Protein AF-N1UK13-F1 (afdb_monomer_lite)

Organism: NCBI:txid1085541

InterPro domains:
  IPR012312 Hemerythrin-like [PF01814] (12-130)

Secondary structure (DSSP, 8-state):
--HHHHHHHHHHHHHHHHHHHHHTTS-TTTTHHHHHHHHHHHHHHHHHHHHHIIIIIHHHHHHS--TTHHHHHHHHHHHHHHHHHHHHHHHHHTSSHHHHHHTHHHHHHHHHHHHHHHHHHHHHHHHHTGGG-

Foldseek 3Di:
DPVVVLVVLVVVLLVLLVVLVVCLVDDCVVCVVVNLVSLVVNVVSLVVNLVCCQPPQLVVLCPDPDPCSPVLSVVSNVVSVVLVVVSVVLCVQSNDSVSCVVPVVVNSVVSVVNSVVVVVVVVVCVVRRSVVD

Radius of gyration: 16.32 Å; chains: 1; bounding box: 39×20×46 Å

Sequence (133 aa):
MNIEFYKIQYAEIQKLLNDIEKRLLGEISEDMDELLHELASFSARLKLHLNLEENWIYPEIKNLQLENNLSLAESFKSRTVDLKNSFKNYYFNWLLPSSILRNESQFREETEKLIFNLRNRIRKEESEVYVLF

Structure (mmCIF, N/CA/C/O backbone):
data_AF-N1UK13-F1
#
_entry.id   AF-N1UK13-F1
#
loop_
_atom_site.group_PDB
_atom_site.id
_atom_site.type_symbol
_atom_site.label_atom_id
_atom_site.label_alt_id
_atom_site.label_comp_id
_atom_site.label_asym_id
_atom_site.label_entity_id
_atom_site.label_seq_id
_atom_site.pdbx_PDB_ins_code
_atom_site.Cartn_x
_atom_site.Cartn_y
_atom_site.Cartn_z
_atom_site.occupancy
_atom_site.B_iso_or_equiv
_atom_site.auth_seq_id
_atom_site.auth_comp_id
_atom_site.auth_asym_id
_atom_site.auth_atom_id
_atom_site.pdbx_PDB_model_num
ATOM 1 N N . MET A 1 1 ? -17.925 9.692 10.631 1.00 61.38 1 MET A N 1
ATOM 2 C CA . MET A 1 1 ? -16.839 9.540 9.640 1.00 61.38 1 MET A CA 1
ATOM 3 C C . MET A 1 1 ? -17.424 9.470 8.235 1.00 61.38 1 MET A C 1
ATOM 5 O O . MET A 1 1 ? -18.456 8.838 8.078 1.00 61.38 1 MET A O 1
ATOM 9 N N . ASN A 1 2 ? -16.822 10.111 7.226 1.00 72.12 2 ASN A N 1
ATOM 10 C CA . ASN A 1 2 ? -17.300 9.964 5.847 1.00 72.12 2 ASN A CA 1
ATOM 11 C C . ASN A 1 2 ? -16.638 8.736 5.202 1.00 72.12 2 ASN A C 1
ATOM 13 O O . ASN A 1 2 ? -15.576 8.855 4.593 1.00 72.12 2 ASN A O 1
ATOM 17 N N . ILE A 1 3 ? -17.252 7.561 5.371 1.00 78.88 3 ILE A N 1
ATOM 18 C CA . ILE A 1 3 ? -16.773 6.301 4.782 1.00 78.88 3 ILE A CA 1
ATOM 19 C C . ILE A 1 3 ? -16.620 6.399 3.253 1.00 78.88 3 ILE A C 1
ATOM 21 O O . ILE A 1 3 ? -15.737 5.766 2.680 1.00 78.88 3 ILE A O 1
ATOM 25 N N . GLU A 1 4 ? -17.391 7.269 2.591 1.00 83.38 4 GLU A N 1
ATOM 26 C CA . GLU A 1 4 ? -17.270 7.509 1.149 1.00 83.38 4 GLU A CA 1
ATOM 27 C C . GLU A 1 4 ? -15.921 8.130 0.780 1.00 83.38 4 GLU A C 1
ATOM 29 O O . GLU A 1 4 ? -15.317 7.744 -0.216 1.00 83.38 4 GLU A O 1
ATOM 34 N N . PHE A 1 5 ? -15.373 9.023 1.610 1.00 83.44 5 PHE A N 1
ATOM 35 C CA . PHE A 1 5 ? -14.032 9.569 1.377 1.00 83.44 5 PHE A CA 1
ATOM 36 C C . PHE A 1 5 ? -12.943 8.490 1.469 1.00 83.44 5 PHE A C 1
ATOM 38 O O . PHE A 1 5 ? -11.978 8.513 0.702 1.00 83.44 5 PHE A O 1
ATOM 45 N N . TYR A 1 6 ? -13.112 7.525 2.375 1.00 82.88 6 TYR A N 1
ATOM 46 C CA . TYR A 1 6 ? -12.196 6.394 2.507 1.00 82.88 6 TYR A CA 1
ATOM 47 C C . TYR A 1 6 ? -12.270 5.472 1.277 1.00 82.88 6 TYR A C 1
ATOM 49 O O . TYR A 1 6 ? -11.238 5.130 0.697 1.00 82.88 6 TYR A O 1
ATOM 57 N N . LYS A 1 7 ? -13.485 5.161 0.804 1.00 85.69 7 LYS A N 1
ATOM 58 C CA . LYS A 1 7 ? -13.712 4.388 -0.430 1.00 85.69 7 LYS A CA 1
ATOM 59 C C . LYS A 1 7 ? -13.143 5.077 -1.675 1.00 85.69 7 LYS A C 1
ATOM 61 O O . LYS A 1 7 ? -12.563 4.410 -2.527 1.00 85.69 7 LYS A O 1
ATOM 66 N N . ILE A 1 8 ? -13.263 6.405 -1.777 1.00 89.31 8 ILE A N 1
ATOM 67 C CA . ILE A 1 8 ? -12.694 7.180 -2.894 1.00 89.31 8 ILE A CA 1
ATOM 68 C C . ILE A 1 8 ? -11.172 7.019 -2.947 1.00 89.31 8 ILE A C 1
ATOM 70 O O . ILE A 1 8 ? -10.625 6.746 -4.014 1.00 89.31 8 ILE A O 1
ATOM 74 N N . GLN A 1 9 ? -10.482 7.133 -1.810 1.00 88.12 9 GLN A N 1
ATOM 75 C CA . GLN A 1 9 ? -9.030 6.936 -1.779 1.00 88.12 9 GLN A CA 1
ATOM 76 C C . GLN A 1 9 ? -8.622 5.520 -2.147 1.00 88.12 9 GLN A C 1
ATOM 78 O O . GLN A 1 9 ? -7.617 5.336 -2.834 1.00 88.12 9 GLN A O 1
ATOM 83 N N . TYR A 1 10 ? -9.405 4.525 -1.730 1.00 87.69 10 TYR A N 1
ATOM 84 C CA . TYR A 1 10 ? -9.164 3.165 -2.175 1.00 87.69 10 TYR A CA 1
ATOM 85 C C . TYR A 1 10 ? -9.267 3.051 -3.700 1.00 87.69 10 TYR A C 1
ATOM 87 O O . TYR A 1 10 ? -8.358 2.511 -4.327 1.00 87.69 10 TYR A O 1
ATOM 95 N N . ALA A 1 11 ? -10.311 3.607 -4.317 1.00 91.31 11 ALA A N 1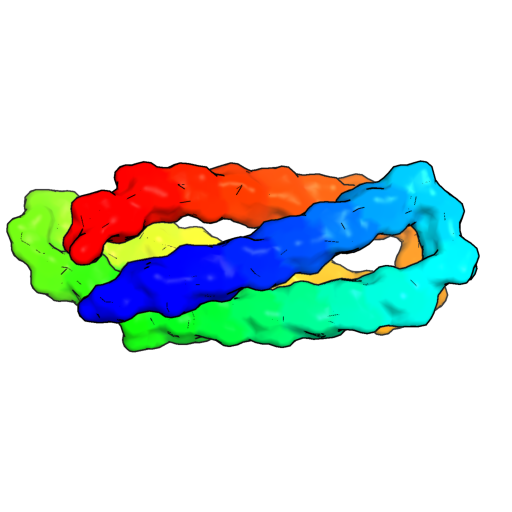
ATOM 96 C CA . ALA A 1 11 ? -10.461 3.574 -5.771 1.00 91.31 11 ALA A CA 1
ATOM 97 C C . ALA A 1 11 ? -9.267 4.228 -6.497 1.00 91.31 11 ALA A C 1
ATOM 99 O O . ALA A 1 11 ? -8.787 3.700 -7.503 1.00 91.31 11 ALA A O 1
ATOM 100 N N . GLU A 1 12 ? -8.740 5.337 -5.968 1.00 93.31 12 GLU A N 1
ATOM 101 C CA . GLU A 1 12 ? -7.529 5.983 -6.492 1.00 93.31 12 GLU A CA 1
ATOM 102 C C . GLU A 1 12 ? -6.282 5.096 -6.351 1.00 93.31 12 GLU A C 1
ATOM 104 O O . GLU A 1 12 ? -5.514 4.957 -7.304 1.00 93.31 12 GLU A O 1
ATOM 109 N N . ILE A 1 13 ? -6.089 4.468 -5.186 1.00 94.25 13 ILE A N 1
ATOM 110 C CA . ILE A 1 13 ? -4.990 3.525 -4.944 1.00 94.25 13 ILE A CA 1
ATOM 111 C C . ILE A 1 13 ? -5.099 2.326 -5.889 1.00 94.25 13 ILE A C 1
ATOM 113 O O . ILE A 1 13 ? -4.119 1.960 -6.529 1.00 94.25 13 ILE A O 1
ATOM 117 N N . GLN A 1 14 ? -6.287 1.739 -6.024 1.00 94.06 14 GLN A N 1
ATOM 118 C CA . GLN A 1 14 ? -6.527 0.588 -6.887 1.00 94.06 14 GLN A CA 1
ATOM 119 C C . GLN A 1 14 ? -6.235 0.912 -8.353 1.00 94.06 14 GLN A C 1
ATOM 121 O O . GLN A 1 14 ? -5.664 0.077 -9.052 1.00 94.06 14 GLN A O 1
ATOM 126 N N . LYS A 1 15 ? -6.590 2.117 -8.816 1.00 95.62 15 LYS A N 1
ATOM 127 C CA . LYS A 1 15 ? -6.238 2.576 -10.162 1.00 95.62 15 LYS A CA 1
ATOM 128 C C . LYS A 1 15 ? -4.719 2.574 -10.362 1.00 95.62 15 LYS A C 1
ATOM 130 O O . LYS A 1 15 ? -4.251 1.958 -11.310 1.00 95.62 15 LYS A O 1
ATOM 135 N N . LEU A 1 16 ? -3.966 3.170 -9.436 1.00 95.94 16 LEU A N 1
ATOM 136 C CA . LEU A 1 16 ? -2.501 3.215 -9.507 1.00 95.94 16 LEU A CA 1
ATOM 137 C C . LEU A 1 16 ? -1.870 1.818 -9.454 1.00 95.94 16 LEU A C 1
ATOM 139 O O . LEU A 1 16 ? -0.950 1.539 -10.212 1.00 95.94 16 LEU A O 1
ATOM 143 N N . LEU A 1 17 ? -2.390 0.917 -8.612 1.00 95.69 17 LEU A N 1
ATOM 144 C CA . LEU A 1 17 ? -1.928 -0.474 -8.574 1.00 95.69 17 LEU A CA 1
ATOM 145 C C . LEU A 1 17 ? -2.159 -1.186 -9.913 1.00 95.69 17 LEU A C 1
ATOM 147 O O . LEU A 1 17 ? -1.294 -1.935 -10.350 1.00 95.69 17 LEU A O 1
ATOM 151 N N . ASN A 1 18 ? -3.301 -0.951 -10.567 1.00 96.19 18 ASN A N 1
ATOM 152 C CA . ASN A 1 18 ? -3.595 -1.532 -11.878 1.00 96.19 18 ASN A CA 1
ATOM 153 C C . ASN A 1 18 ? -2.685 -0.966 -12.977 1.00 96.19 18 ASN A C 1
ATOM 155 O O . ASN A 1 18 ? -2.316 -1.699 -13.891 1.00 96.19 18 ASN A O 1
ATOM 159 N N . ASP A 1 19 ? -2.365 0.326 -12.920 1.00 95.38 19 ASP A N 1
ATOM 160 C CA . ASP A 1 19 ? -1.489 0.972 -13.900 1.00 95.38 19 ASP A CA 1
ATOM 161 C C . ASP A 1 19 ? -0.049 0.440 -13.762 1.00 95.38 19 ASP A C 1
ATOM 163 O O . ASP A 1 19 ? 0.515 -0.040 -14.746 1.00 95.38 19 ASP A O 1
ATOM 167 N N . ILE A 1 20 ? 0.462 0.337 -12.527 1.00 95.88 20 ILE A N 1
ATOM 168 C CA . ILE A 1 20 ? 1.762 -0.289 -12.234 1.00 95.88 20 ILE A CA 1
ATOM 169 C C . ILE A 1 20 ? 1.775 -1.754 -12.696 1.00 95.88 20 ILE A C 1
ATOM 171 O O . ILE A 1 20 ? 2.691 -2.161 -13.404 1.00 95.88 20 ILE A O 1
ATOM 175 N N . GLU A 1 21 ? 0.756 -2.548 -12.347 1.00 95.81 21 GLU A N 1
ATOM 176 C CA . GLU A 1 21 ? 0.661 -3.969 -12.722 1.00 95.81 21 GLU A CA 1
ATOM 177 C C . GLU A 1 21 ? 0.711 -4.177 -14.240 1.00 95.81 21 GLU A C 1
ATOM 179 O O . GLU A 1 21 ? 1.388 -5.087 -14.710 1.00 95.81 21 GLU A O 1
ATOM 184 N N . LYS A 1 22 ? 0.055 -3.315 -15.028 1.00 94.69 22 LYS A N 1
ATOM 185 C CA . LYS A 1 22 ? 0.125 -3.384 -16.496 1.00 94.69 22 LYS A CA 1
ATOM 186 C C . LYS A 1 22 ? 1.545 -3.169 -17.011 1.00 94.69 22 LYS A C 1
ATOM 188 O O . LYS A 1 22 ? 1.954 -3.865 -17.937 1.00 94.69 22 LYS A O 1
ATOM 193 N N . ARG A 1 23 ? 2.309 -2.252 -16.410 1.00 92.31 23 ARG A N 1
ATOM 194 C CA . ARG A 1 23 ? 3.714 -2.018 -16.785 1.00 92.31 23 ARG A CA 1
ATOM 195 C C . ARG A 1 23 ? 4.605 -3.203 -16.440 1.00 92.31 23 ARG A C 1
ATOM 197 O O . ARG A 1 23 ? 5.519 -3.516 -17.195 1.00 92.31 23 ARG A O 1
ATOM 204 N N . LEU A 1 24 ? 4.285 -3.933 -15.370 1.00 93.94 24 LEU A N 1
ATOM 205 C CA . LEU A 1 24 ? 4.959 -5.192 -15.040 1.00 93.94 24 LEU A CA 1
ATOM 206 C C . LEU A 1 24 ? 4.688 -6.324 -16.047 1.00 93.94 24 LEU A C 1
ATOM 208 O O . LEU A 1 24 ? 5.310 -7.376 -15.930 1.00 93.94 24 LEU A O 1
ATOM 212 N N . LEU A 1 25 ? 3.808 -6.152 -17.036 1.00 92.56 25 LEU A N 1
ATOM 213 C CA . LEU A 1 25 ? 3.619 -7.128 -18.118 1.00 92.56 25 LEU A CA 1
ATOM 214 C C . LEU A 1 25 ? 4.430 -6.786 -19.377 1.00 92.56 25 LEU A C 1
ATOM 216 O O . LEU A 1 25 ? 4.645 -7.661 -20.213 1.00 92.56 25 LEU A O 1
ATOM 220 N N . GLY A 1 26 ? 4.857 -5.529 -19.518 1.00 90.81 26 GLY A N 1
ATOM 221 C CA . GLY A 1 26 ? 5.615 -5.030 -20.665 1.00 90.81 26 GLY A CA 1
ATOM 222 C C . GLY A 1 26 ? 7.123 -4.968 -20.424 1.00 90.81 26 GLY A C 1
ATOM 223 O O . GLY A 1 26 ? 7.634 -5.402 -19.383 1.00 90.81 26 GLY A O 1
ATOM 224 N N . GLU A 1 27 ? 7.838 -4.403 -21.395 1.00 93.50 27 GLU A N 1
ATOM 225 C CA . GLU A 1 27 ? 9.257 -4.073 -21.280 1.00 93.50 27 GLU A CA 1
ATOM 226 C C . GLU A 1 27 ? 9.421 -2.801 -20.431 1.00 93.50 27 GLU A C 1
ATOM 228 O O . GLU A 1 27 ? 9.085 -1.698 -20.853 1.00 93.50 27 GLU A O 1
ATOM 233 N N . ILE A 1 28 ? 9.922 -2.953 -19.200 1.00 90.94 28 ILE A N 1
ATOM 234 C CA . ILE A 1 28 ? 9.969 -1.864 -18.205 1.00 90.94 28 ILE A CA 1
ATOM 235 C C . ILE A 1 28 ? 10.836 -0.684 -18.670 1.00 90.94 28 ILE A C 1
ATOM 237 O O . ILE A 1 28 ? 10.589 0.455 -18.273 1.00 90.94 28 ILE A O 1
ATOM 241 N N . SER A 1 29 ? 11.845 -0.930 -19.507 1.00 91.38 29 SER A N 1
ATOM 242 C CA . SER A 1 29 ? 12.714 0.116 -20.049 1.00 91.38 29 SER A CA 1
ATOM 243 C C . SER A 1 29 ? 12.016 1.079 -21.007 1.00 91.38 29 SER A C 1
ATOM 245 O O . SER A 1 29 ? 12.495 2.204 -21.133 1.00 91.38 29 SER A O 1
ATOM 247 N N . GLU A 1 30 ? 10.923 0.681 -21.664 1.00 92.00 30 GLU A N 1
ATOM 248 C CA . GLU A 1 30 ? 10.229 1.535 -22.640 1.00 92.00 30 GLU A CA 1
ATOM 249 C C . GLU A 1 30 ? 9.402 2.647 -21.973 1.00 92.00 30 GLU A C 1
ATOM 251 O O . GLU A 1 30 ? 9.297 3.734 -22.530 1.00 92.00 30 GLU A O 1
ATOM 256 N N . ASP A 1 31 ? 8.908 2.409 -20.752 1.00 89.00 31 ASP A N 1
ATOM 257 C CA . ASP A 1 31 ? 7.996 3.303 -20.018 1.00 89.00 31 ASP A CA 1
ATOM 258 C C . ASP A 1 31 ? 8.533 3.684 -18.617 1.00 89.00 31 ASP A C 1
ATOM 260 O O . ASP A 1 31 ? 7.795 3.762 -17.625 1.00 89.00 31 ASP A O 1
ATOM 264 N N . MET A 1 32 ? 9.852 3.839 -18.484 1.00 94.88 32 MET A N 1
ATOM 265 C CA . MET A 1 32 ? 10.501 4.030 -17.181 1.00 94.88 32 MET A CA 1
ATOM 266 C C . MET A 1 32 ? 10.053 5.314 -16.464 1.00 94.88 32 MET A C 1
ATOM 268 O O . MET A 1 32 ? 9.840 5.303 -15.248 1.00 94.88 32 MET A O 1
ATOM 272 N N . ASP A 1 33 ? 9.909 6.422 -17.193 1.00 94.44 33 ASP A N 1
ATOM 273 C CA . ASP A 1 33 ? 9.520 7.709 -16.609 1.00 94.44 33 ASP A CA 1
ATOM 274 C C . ASP A 1 33 ? 8.080 7.659 -16.077 1.00 94.44 33 ASP A C 1
ATOM 276 O O . ASP A 1 33 ? 7.798 8.110 -14.961 1.00 94.44 33 ASP A O 1
ATOM 280 N N . GLU A 1 34 ? 7.172 7.039 -16.829 1.00 94.75 34 GLU A N 1
ATOM 281 C CA . GLU A 1 34 ? 5.791 6.816 -16.426 1.00 94.75 34 GLU A CA 1
ATOM 282 C C . GLU A 1 34 ? 5.693 5.872 -15.224 1.00 94.75 34 GLU A C 1
ATOM 284 O O . GLU A 1 34 ? 4.948 6.160 -14.284 1.00 94.75 34 GLU A O 1
ATOM 289 N N . LEU A 1 35 ? 6.469 4.782 -15.206 1.00 95.56 35 LEU A N 1
ATOM 290 C CA . LEU A 1 35 ? 6.525 3.863 -14.069 1.00 95.56 35 LEU A CA 1
ATOM 291 C C . LEU A 1 35 ? 6.960 4.591 -12.790 1.00 95.56 35 LEU A C 1
ATOM 293 O O . LEU A 1 35 ? 6.336 4.442 -11.738 1.00 95.56 35 LEU A O 1
ATOM 297 N N . LEU A 1 36 ? 8.011 5.410 -12.865 1.00 96.06 36 LEU A N 1
ATOM 298 C CA . LEU A 1 36 ? 8.483 6.189 -11.719 1.00 96.06 36 LEU A CA 1
ATOM 299 C C . LEU A 1 36 ? 7.455 7.236 -11.280 1.00 96.06 36 LEU A C 1
ATOM 301 O O . LEU A 1 36 ? 7.261 7.439 -10.076 1.00 96.06 36 LEU A O 1
ATOM 305 N N . HIS A 1 37 ? 6.758 7.865 -12.227 1.00 95.56 37 HIS A N 1
ATOM 306 C CA . HIS A 1 37 ? 5.666 8.786 -11.928 1.00 95.56 37 HIS A CA 1
ATOM 307 C C . HIS A 1 37 ? 4.509 8.091 -11.195 1.00 95.56 37 HIS A C 1
ATOM 309 O O . HIS A 1 37 ? 3.979 8.624 -10.212 1.00 95.56 37 HIS A O 1
ATOM 315 N N . GLU A 1 38 ? 4.131 6.890 -11.625 1.00 95.75 38 GLU A N 1
ATOM 316 C CA . GLU A 1 38 ? 3.097 6.082 -10.981 1.00 95.75 38 GLU A CA 1
ATOM 317 C C . GLU A 1 38 ? 3.521 5.609 -9.593 1.00 95.75 38 GLU A C 1
ATOM 319 O O . GLU A 1 38 ? 2.739 5.742 -8.652 1.00 95.75 38 GLU A O 1
ATOM 324 N N . LEU A 1 39 ? 4.765 5.149 -9.416 1.00 96.31 39 LEU A N 1
ATOM 325 C CA . LEU A 1 39 ? 5.311 4.778 -8.107 1.00 96.31 39 LEU A CA 1
ATOM 326 C C . LEU A 1 39 ? 5.325 5.966 -7.137 1.00 96.31 39 LEU A C 1
ATOM 328 O O . LEU A 1 39 ? 4.959 5.818 -5.966 1.00 96.31 39 LEU A O 1
ATOM 332 N N . ALA A 1 40 ? 5.711 7.156 -7.603 1.00 96.38 40 ALA A N 1
ATOM 333 C CA . ALA A 1 40 ? 5.688 8.374 -6.798 1.00 96.38 40 ALA A CA 1
ATOM 334 C C . ALA A 1 40 ? 4.253 8.781 -6.425 1.00 96.38 40 ALA A C 1
ATOM 336 O O . ALA A 1 40 ? 3.968 9.065 -5.256 1.00 96.38 40 ALA A O 1
ATOM 337 N N . SER A 1 41 ? 3.334 8.755 -7.394 1.00 96.38 41 SER A N 1
ATOM 338 C CA . SER A 1 41 ? 1.913 9.052 -7.182 1.00 96.38 41 SER A CA 1
ATOM 339 C C . SER A 1 41 ? 1.270 8.065 -6.207 1.00 96.38 41 SER A C 1
ATOM 341 O O . SER A 1 41 ? 0.575 8.468 -5.270 1.00 96.38 41 SER A O 1
ATOM 343 N N . PHE A 1 42 ? 1.565 6.776 -6.367 1.00 96.75 42 PHE A N 1
ATOM 344 C CA . PHE A 1 42 ? 1.136 5.713 -5.469 1.00 96.75 42 PHE A CA 1
ATOM 345 C C . PHE A 1 42 ? 1.691 5.916 -4.058 1.00 96.75 42 PHE A C 1
ATOM 347 O O . PHE A 1 42 ? 0.932 5.881 -3.091 1.00 96.75 42 PHE A O 1
ATOM 354 N N . SER A 1 43 ? 2.980 6.240 -3.929 1.00 95.81 43 SER A N 1
ATOM 355 C CA . SER A 1 43 ? 3.619 6.544 -2.644 1.00 95.81 43 SER A CA 1
ATOM 356 C C . SER A 1 43 ? 2.938 7.700 -1.917 1.00 95.81 43 SER A C 1
ATOM 358 O O . SER A 1 43 ? 2.670 7.607 -0.717 1.00 95.81 43 SER A O 1
ATOM 360 N N . ALA A 1 44 ? 2.617 8.781 -2.630 1.00 95.31 44 ALA A N 1
ATOM 361 C CA . ALA A 1 44 ? 1.914 9.923 -2.057 1.00 95.31 44 ALA A CA 1
ATOM 362 C C . ALA A 1 44 ? 0.500 9.546 -1.585 1.00 95.31 44 ALA A C 1
ATOM 364 O O . ALA A 1 44 ? 0.136 9.840 -0.444 1.00 95.31 44 ALA A O 1
ATOM 365 N N . ARG A 1 45 ? -0.279 8.853 -2.426 1.00 95.50 45 ARG A N 1
ATOM 366 C CA . ARG A 1 45 ? -1.654 8.438 -2.102 1.00 95.50 45 ARG A CA 1
ATOM 367 C C . ARG A 1 45 ? -1.706 7.445 -0.949 1.00 95.50 45 ARG A C 1
ATOM 369 O O . ARG A 1 45 ? -2.480 7.651 -0.018 1.00 95.50 45 ARG A O 1
ATOM 376 N N . LEU A 1 46 ? -0.839 6.433 -0.950 1.00 95.44 46 LEU A N 1
ATOM 377 C CA . LEU A 1 46 ? -0.772 5.462 0.137 1.00 95.44 46 LEU A CA 1
ATOM 378 C C . LEU A 1 46 ? -0.404 6.139 1.463 1.00 95.44 46 LEU A C 1
ATOM 380 O O . LEU A 1 46 ? -1.030 5.867 2.480 1.00 95.44 46 LEU A O 1
ATOM 384 N N . LYS A 1 47 ? 0.559 7.070 1.474 1.00 94.56 47 LYS A N 1
ATOM 385 C CA . LYS A 1 47 ? 0.911 7.817 2.696 1.00 94.56 47 LYS A CA 1
ATOM 386 C C . LYS A 1 47 ? -0.264 8.621 3.247 1.00 94.56 47 LYS A C 1
ATOM 388 O O . LYS A 1 47 ? -0.469 8.621 4.457 1.00 94.56 47 LYS A O 1
ATOM 393 N N . LEU A 1 48 ? -1.020 9.303 2.385 1.00 93.00 48 LEU A N 1
ATOM 394 C CA . LEU A 1 48 ? -2.218 10.040 2.799 1.00 93.00 48 LEU A CA 1
ATOM 395 C C . LEU A 1 48 ? -3.261 9.100 3.410 1.00 93.00 48 LEU A C 1
ATOM 397 O O . LEU A 1 48 ? -3.757 9.377 4.501 1.00 93.00 48 LEU A O 1
ATOM 401 N N . HIS A 1 49 ? -3.515 7.968 2.756 1.00 93.00 49 HIS A N 1
ATOM 402 C CA . HIS A 1 49 ? -4.442 6.949 3.232 1.00 93.00 49 HIS A CA 1
ATOM 403 C C . HIS A 1 49 ? -4.040 6.393 4.604 1.00 93.00 49 HIS A C 1
ATOM 405 O O . HIS A 1 49 ? -4.819 6.463 5.551 1.00 93.00 49 HIS A O 1
ATOM 411 N N . LEU A 1 50 ? -2.788 5.949 4.762 1.00 93.88 50 LEU A N 1
ATOM 412 C CA . LEU A 1 50 ? -2.278 5.417 6.032 1.00 93.88 50 LEU A CA 1
ATOM 413 C C . LEU A 1 50 ? -2.288 6.466 7.155 1.00 93.88 50 LEU A C 1
ATOM 415 O O . LEU A 1 50 ? -2.556 6.137 8.307 1.00 93.88 50 LEU A O 1
ATOM 419 N N . ASN A 1 51 ? -2.031 7.740 6.842 1.00 92.50 51 ASN A N 1
ATOM 420 C CA . ASN A 1 51 ? -2.137 8.813 7.833 1.00 92.50 51 ASN A CA 1
ATOM 421 C C . ASN A 1 51 ? -3.586 9.025 8.297 1.00 92.50 51 ASN A C 1
ATOM 423 O O . ASN A 1 51 ? -3.808 9.376 9.455 1.00 92.50 51 ASN A O 1
ATOM 427 N N . LEU A 1 52 ? -4.576 8.834 7.425 1.00 91.00 52 LEU A N 1
ATOM 428 C CA . LEU A 1 52 ? -5.983 8.894 7.820 1.00 91.00 52 LEU A CA 1
ATOM 429 C C . LEU A 1 52 ? -6.376 7.690 8.670 1.00 91.00 52 LEU A C 1
ATOM 431 O O . LEU A 1 52 ? -7.062 7.858 9.675 1.00 91.00 52 LEU A O 1
ATOM 435 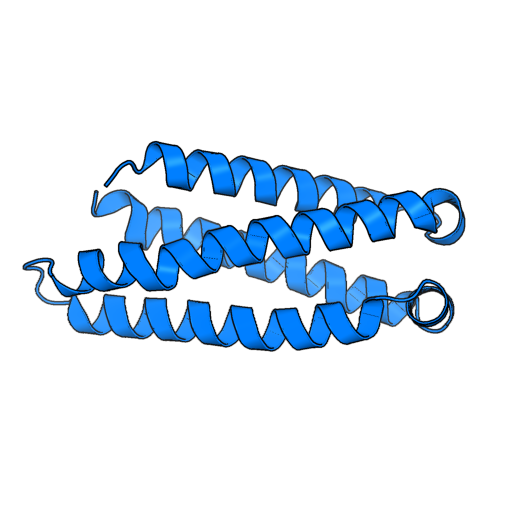N N . GLU A 1 53 ? -5.893 6.499 8.322 1.00 92.00 53 GLU A N 1
ATOM 436 C CA . GLU A 1 53 ? -6.058 5.302 9.149 1.00 92.00 53 GLU A CA 1
ATOM 437 C C . GLU A 1 53 ? -5.537 5.507 10.569 1.00 92.00 53 GLU A C 1
ATOM 439 O O . GLU A 1 53 ? -6.249 5.249 11.538 1.00 92.00 53 GLU A O 1
ATOM 444 N N . GLU A 1 54 ? -4.316 6.022 10.689 1.00 93.31 54 GLU A N 1
ATOM 445 C CA . GLU A 1 54 ? -3.630 6.232 11.962 1.00 93.31 54 GLU A CA 1
ATOM 446 C C . GLU A 1 54 ? -4.312 7.304 12.827 1.00 93.31 54 GLU A C 1
ATOM 448 O O . GLU A 1 54 ? -4.496 7.104 14.029 1.00 93.31 54 GLU A O 1
ATOM 453 N N . ASN A 1 55 ? -4.707 8.431 12.225 1.00 91.81 55 ASN A N 1
ATOM 454 C CA . ASN A 1 55 ? -5.190 9.599 12.968 1.00 91.81 55 ASN A CA 1
ATOM 455 C C . ASN A 1 55 ? -6.714 9.668 13.126 1.00 91.81 55 ASN A C 1
ATOM 457 O O . ASN A 1 55 ? -7.188 10.433 13.963 1.00 91.81 55 ASN A O 1
ATOM 461 N N . TRP A 1 56 ? -7.477 8.907 12.335 1.00 89.75 56 TRP A N 1
ATOM 462 C CA . TRP A 1 56 ? -8.942 8.980 12.326 1.00 89.75 56 TRP A CA 1
ATOM 463 C C . TRP A 1 56 ? -9.592 7.610 12.482 1.00 89.75 56 TRP A C 1
ATOM 465 O O . TRP A 1 56 ? -10.353 7.418 13.423 1.00 89.75 56 TRP A O 1
ATOM 475 N N . ILE A 1 57 ? -9.266 6.634 11.629 1.00 90.44 57 ILE A N 1
ATOM 476 C CA . ILE A 1 57 ? -9.941 5.324 11.666 1.00 90.44 57 ILE A CA 1
ATOM 477 C C . ILE A 1 57 ? -9.627 4.574 12.967 1.00 90.44 57 ILE A C 1
ATOM 479 O O . ILE A 1 57 ? -10.532 4.097 13.648 1.00 90.44 57 ILE A O 1
ATOM 483 N N . TYR A 1 58 ? -8.349 4.490 13.342 1.00 93.12 58 TYR A N 1
ATOM 484 C CA . TYR A 1 58 ? -7.924 3.792 14.554 1.00 93.12 58 TYR A CA 1
ATOM 485 C C . TYR A 1 58 ? -8.570 4.368 15.833 1.00 93.12 58 TYR A C 1
ATOM 487 O O . TYR A 1 58 ? -9.131 3.578 16.601 1.00 93.12 58 TYR A O 1
ATOM 495 N N . PRO A 1 59 ? -8.554 5.697 16.084 1.00 92.88 59 PRO A N 1
ATOM 496 C CA . PRO A 1 59 ? -9.252 6.276 17.232 1.00 92.88 59 PRO A CA 1
ATOM 497 C C . PRO A 1 59 ? -10.754 5.982 17.244 1.00 92.88 59 PRO A C 1
ATOM 499 O O . PRO A 1 59 ? -11.296 5.675 18.304 1.00 92.88 59 PRO A O 1
ATOM 502 N N . GLU A 1 60 ? -11.416 6.021 16.085 1.00 91.81 60 GLU A N 1
ATOM 503 C CA . GLU A 1 60 ? -12.846 5.721 15.979 1.00 91.81 60 GLU A CA 1
ATOM 504 C C . GLU A 1 60 ? -13.142 4.262 16.353 1.00 91.81 60 GLU A C 1
ATOM 506 O O . GLU A 1 60 ? -13.968 4.033 17.234 1.00 91.81 60 GLU A O 1
ATOM 511 N N . ILE A 1 61 ? -12.417 3.282 15.787 1.00 92.38 61 ILE A N 1
ATOM 512 C CA . ILE A 1 61 ? -12.579 1.855 16.137 1.00 92.38 61 ILE A CA 1
ATOM 513 C C . ILE A 1 61 ? -12.356 1.644 17.639 1.00 92.38 61 ILE A C 1
ATOM 515 O O . ILE A 1 61 ? -13.128 0.943 18.294 1.00 92.38 61 ILE A O 1
ATOM 519 N N . LYS A 1 62 ? -11.323 2.277 18.205 1.00 93.62 62 LYS A N 1
ATOM 520 C CA . LYS A 1 62 ? -10.991 2.171 19.631 1.00 93.62 62 LYS A CA 1
ATOM 521 C C . LYS A 1 62 ? -12.105 2.696 20.544 1.00 93.62 62 LYS A C 1
ATOM 523 O O . LYS A 1 62 ? -12.271 2.179 21.646 1.00 93.62 62 LYS A O 1
ATOM 528 N N . ASN A 1 63 ? -12.858 3.701 2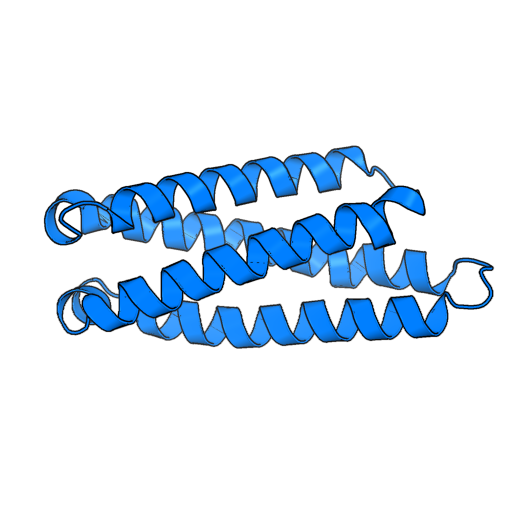0.102 1.00 92.94 63 ASN A N 1
ATOM 529 C CA . ASN A 1 63 ? -13.921 4.332 20.886 1.00 92.94 63 ASN A CA 1
ATOM 530 C C . ASN A 1 63 ? -15.293 3.643 20.739 1.00 92.94 63 ASN A C 1
ATOM 532 O O . ASN A 1 63 ? -16.229 4.009 21.452 1.00 92.94 63 ASN A O 1
ATOM 536 N N . LEU A 1 64 ? -15.433 2.647 19.854 1.00 91.38 64 LEU A N 1
ATOM 537 C CA . LEU A 1 64 ? -16.670 1.869 19.711 1.00 91.38 64 LEU A CA 1
ATOM 538 C C . LEU A 1 64 ? -16.990 1.087 20.992 1.00 91.38 64 LEU A C 1
ATOM 540 O O . LEU A 1 64 ? -16.091 0.590 21.652 1.00 91.38 64 LEU A O 1
ATOM 544 N N . GLN A 1 65 ? -18.267 0.896 21.323 1.00 87.06 65 GLN A N 1
ATOM 545 C CA . GLN A 1 65 ? -18.690 0.081 22.474 1.00 87.06 65 GLN A CA 1
ATOM 546 C C . GLN A 1 65 ? -18.998 -1.369 22.061 1.00 87.06 65 GLN A C 1
ATOM 548 O O . GLN A 1 65 ? -20.096 -1.871 22.286 1.00 87.06 65 GLN A O 1
ATOM 553 N N . LEU A 1 66 ? -18.041 -2.031 21.405 1.00 87.25 66 LEU A N 1
ATOM 554 C CA . LEU A 1 66 ? -18.155 -3.433 20.979 1.00 87.25 66 LEU A CA 1
ATOM 555 C C . LEU A 1 66 ? -17.253 -4.322 21.837 1.00 87.25 66 LEU A C 1
ATOM 557 O O . LEU A 1 66 ? -16.148 -3.908 22.172 1.00 87.25 66 LEU A O 1
ATOM 561 N N . GLU A 1 67 ? -17.675 -5.560 22.118 1.00 82.69 67 GLU A N 1
ATOM 562 C CA . GLU A 1 67 ? -16.932 -6.501 22.982 1.00 82.69 67 GLU A CA 1
ATOM 563 C C . GLU A 1 67 ? -15.473 -6.741 22.541 1.00 82.69 67 GLU A C 1
ATOM 565 O O . GLU A 1 67 ? -14.622 -7.027 23.378 1.00 82.69 67 GLU A O 1
ATOM 570 N N . ASN A 1 68 ? -15.159 -6.570 21.248 1.00 86.06 68 ASN A N 1
ATOM 571 C CA . ASN A 1 68 ? -13.831 -6.822 20.669 1.00 86.06 68 ASN A CA 1
ATOM 572 C C . ASN A 1 68 ? -13.164 -5.583 20.037 1.00 86.06 68 ASN A C 1
ATOM 574 O O . ASN A 1 68 ? -12.178 -5.715 19.307 1.00 86.06 68 ASN A O 1
ATOM 578 N N . ASN A 1 69 ? -13.676 -4.377 20.302 1.00 88.75 69 ASN A N 1
ATOM 579 C CA . ASN A 1 69 ? -13.194 -3.128 19.696 1.00 88.75 69 ASN A CA 1
ATOM 580 C C . ASN A 1 69 ? -11.681 -2.890 19.899 1.00 88.75 69 ASN A C 1
ATOM 582 O O . ASN A 1 69 ? -10.989 -2.513 18.958 1.00 88.75 69 ASN A O 1
ATOM 586 N N . LEU A 1 70 ? -11.147 -3.150 21.099 1.00 92.12 70 LEU A N 1
ATOM 587 C CA . LEU A 1 70 ? -9.742 -2.908 21.438 1.00 92.12 70 LEU A CA 1
ATOM 588 C C . LEU A 1 70 ? -8.807 -3.852 20.680 1.00 92.12 70 LEU A C 1
ATOM 590 O O . LEU A 1 70 ? -7.797 -3.414 20.136 1.00 92.12 70 LEU A O 1
ATOM 594 N N . SER A 1 71 ? -9.158 -5.139 20.609 1.00 92.69 71 SER A N 1
ATOM 595 C CA . SER A 1 71 ? -8.375 -6.125 19.858 1.00 92.69 71 SER A CA 1
ATOM 596 C C . SER A 1 71 ? -8.363 -5.795 18.364 1.00 92.69 71 SER A C 1
ATOM 598 O O . SER A 1 71 ? -7.305 -5.823 17.730 1.00 92.69 71 SER A O 1
ATOM 600 N N . LEU A 1 72 ? -9.520 -5.403 17.819 1.00 92.00 72 LEU A N 1
ATOM 601 C CA . LEU A 1 72 ? -9.632 -4.966 16.433 1.00 92.00 72 LEU A CA 1
ATOM 602 C C . LEU A 1 72 ? -8.801 -3.704 16.166 1.00 92.00 72 LEU A C 1
ATOM 604 O O . LEU A 1 72 ? -8.050 -3.673 15.192 1.00 92.00 72 LEU A O 1
ATOM 608 N N . ALA A 1 73 ? -8.884 -2.697 17.040 1.00 93.50 73 ALA A N 1
ATOM 609 C CA . ALA A 1 73 ? -8.142 -1.446 16.912 1.00 93.50 73 ALA A CA 1
ATOM 610 C C . ALA A 1 73 ? -6.620 -1.666 16.940 1.00 93.50 73 ALA A C 1
ATOM 612 O O . ALA A 1 73 ? -5.909 -1.130 16.091 1.00 93.50 73 ALA A O 1
ATOM 613 N N . GLU A 1 74 ? -6.111 -2.481 17.869 1.00 94.19 74 GLU A N 1
ATOM 614 C CA . GLU A 1 74 ? -4.676 -2.788 17.944 1.00 94.19 74 GLU A CA 1
ATOM 615 C C . GLU A 1 74 ? -4.206 -3.622 16.744 1.00 94.19 74 GLU A C 1
ATOM 617 O O . GLU A 1 74 ? -3.154 -3.334 16.169 1.00 94.19 74 GLU A O 1
ATOM 622 N N . SER A 1 75 ? -5.002 -4.603 16.295 1.00 93.25 75 SER A N 1
ATOM 623 C CA . SER A 1 75 ? -4.692 -5.357 15.072 1.00 93.25 75 SER A CA 1
ATOM 624 C C . SER A 1 75 ? -4.641 -4.440 13.850 1.00 93.25 75 SER A C 1
ATOM 626 O O . SER A 1 75 ? -3.702 -4.521 13.058 1.00 93.25 75 SER A O 1
ATOM 628 N N . PHE A 1 76 ? -5.620 -3.546 13.706 1.00 93.62 76 PHE A N 1
ATOM 629 C CA . PHE A 1 76 ? -5.677 -2.569 12.625 1.00 93.62 76 PHE A CA 1
ATOM 630 C C . PHE A 1 76 ? -4.441 -1.661 12.635 1.00 93.62 76 PHE A C 1
ATOM 632 O O . PHE A 1 76 ? -3.721 -1.593 11.641 1.00 93.62 76 PHE A O 1
ATOM 639 N N . LYS A 1 77 ? -4.122 -1.064 13.790 1.00 94.56 77 LYS A N 1
ATOM 640 C CA . LYS A 1 77 ? -2.951 -0.201 13.968 1.00 94.56 77 LYS A CA 1
ATOM 641 C C . LYS A 1 77 ? -1.637 -0.911 13.645 1.00 94.56 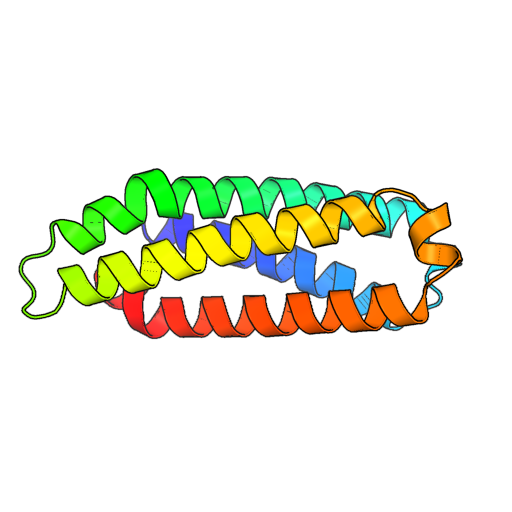77 LYS A C 1
ATOM 643 O O . LYS A 1 77 ? -0.804 -0.333 12.949 1.00 94.56 77 LYS A O 1
ATOM 648 N N . SER A 1 78 ? -1.445 -2.147 14.116 1.00 94.62 78 SER A N 1
ATOM 649 C CA . SER A 1 78 ? -0.239 -2.928 13.806 1.00 94.62 78 SER A CA 1
ATOM 650 C C . SER A 1 78 ? -0.076 -3.102 12.298 1.00 94.62 78 SER A C 1
ATOM 652 O O . SER A 1 78 ? 0.980 -2.785 11.759 1.00 94.62 78 SER A O 1
ATOM 654 N N . ARG A 1 79 ? -1.145 -3.504 11.594 1.00 93.56 79 ARG A N 1
ATOM 655 C CA . ARG A 1 79 ? -1.122 -3.684 10.133 1.00 93.56 79 ARG A CA 1
ATOM 656 C C . ARG A 1 79 ? -0.799 -2.382 9.392 1.00 93.56 79 ARG A C 1
ATOM 658 O O . ARG A 1 79 ? -0.024 -2.415 8.437 1.00 93.56 79 ARG A O 1
ATOM 665 N N . THR A 1 80 ? -1.342 -1.244 9.831 1.00 94.00 80 THR A N 1
ATOM 666 C CA . THR A 1 80 ? -1.029 0.079 9.263 1.00 94.00 80 THR A CA 1
ATOM 667 C C . THR A 1 80 ? 0.449 0.441 9.458 1.00 94.00 80 THR A C 1
ATOM 669 O O . THR A 1 80 ? 1.106 0.875 8.509 1.00 94.00 80 THR A O 1
ATOM 672 N N . VAL A 1 81 ? 1.007 0.230 10.658 1.00 93.62 81 VAL A N 1
ATOM 673 C CA . VAL A 1 81 ? 2.424 0.512 10.962 1.00 93.62 81 VAL A CA 1
ATOM 674 C C . VAL A 1 81 ? 3.360 -0.400 10.165 1.00 93.62 81 VAL A C 1
ATOM 676 O O . VAL A 1 81 ? 4.325 0.081 9.564 1.00 93.62 81 VAL A O 1
ATOM 679 N N . ASP A 1 82 ? 3.059 -1.695 10.103 1.00 94.31 82 ASP A N 1
ATOM 680 C CA . ASP A 1 82 ? 3.852 -2.677 9.362 1.00 94.31 82 ASP A CA 1
ATOM 681 C C . ASP A 1 82 ? 3.874 -2.360 7.862 1.00 94.31 82 ASP A C 1
ATOM 683 O O . ASP A 1 82 ? 4.934 -2.392 7.224 1.00 94.31 82 ASP A O 1
ATOM 687 N N . LEU A 1 83 ? 2.728 -1.968 7.293 1.00 95.50 83 LEU A N 1
ATOM 688 C CA . LEU A 1 83 ? 2.645 -1.537 5.899 1.00 95.50 83 LEU A CA 1
ATOM 689 C C . LEU A 1 83 ? 3.437 -0.247 5.651 1.00 95.50 83 LEU A C 1
ATOM 691 O O . LEU A 1 83 ? 4.194 -0.169 4.687 1.00 95.50 83 LEU A O 1
ATOM 695 N N . LYS A 1 84 ? 3.332 0.750 6.535 1.00 94.38 84 LYS A N 1
ATOM 696 C CA . LYS A 1 84 ? 4.090 2.009 6.430 1.00 94.38 84 LYS A CA 1
ATOM 697 C C . LYS A 1 84 ? 5.600 1.757 6.394 1.00 94.38 84 LYS A C 1
ATOM 699 O O . LYS A 1 84 ? 6.305 2.343 5.571 1.00 94.38 84 LYS A O 1
ATOM 704 N N . ASN A 1 85 ? 6.090 0.862 7.252 1.00 93.62 85 ASN A N 1
ATOM 705 C CA . ASN A 1 85 ? 7.507 0.513 7.338 1.00 93.62 85 ASN A CA 1
ATOM 706 C C . ASN A 1 85 ? 7.982 -0.306 6.131 1.00 93.62 85 ASN A C 1
ATOM 708 O O . ASN A 1 85 ? 8.983 0.046 5.504 1.00 93.62 85 ASN A O 1
ATOM 712 N N . SER A 1 86 ? 7.259 -1.371 5.780 1.00 94.81 86 SER A N 1
ATOM 713 C CA . SER A 1 86 ? 7.611 -2.226 4.639 1.00 94.81 86 SER A CA 1
ATOM 714 C C . SER A 1 86 ? 7.557 -1.464 3.314 1.00 94.81 86 SER A C 1
ATOM 716 O O . SER A 1 86 ? 8.497 -1.553 2.524 1.00 94.81 86 SER A O 1
ATOM 718 N N . PHE A 1 87 ? 6.535 -0.629 3.107 1.00 95.94 87 PHE A N 1
ATOM 719 C CA . PHE A 1 87 ? 6.422 0.202 1.912 1.00 95.94 87 PHE A CA 1
ATOM 720 C C . PHE A 1 87 ? 7.535 1.247 1.816 1.00 95.94 87 PHE A C 1
ATOM 722 O O . PHE A 1 87 ? 8.055 1.487 0.730 1.00 95.94 87 PHE A O 1
ATOM 729 N N . LYS A 1 88 ? 7.944 1.859 2.936 1.00 94.50 88 LYS A N 1
ATOM 730 C CA . LYS A 1 88 ? 9.068 2.807 2.942 1.00 94.50 88 LYS A CA 1
ATOM 731 C C . LYS A 1 88 ? 10.351 2.155 2.420 1.00 94.50 88 LYS A C 1
ATOM 733 O O . LYS A 1 88 ? 11.050 2.775 1.622 1.00 94.50 88 LYS A O 1
ATOM 738 N N . ASN A 1 89 ? 10.638 0.930 2.857 1.00 95.50 89 ASN A N 1
ATOM 739 C CA . ASN A 1 89 ? 11.819 0.184 2.422 1.00 95.50 89 ASN A CA 1
ATOM 740 C C . ASN A 1 89 ? 11.721 -0.206 0.945 1.00 95.50 89 ASN A C 1
ATOM 742 O O . ASN A 1 89 ? 12.648 0.062 0.188 1.00 95.50 89 ASN A O 1
ATOM 746 N N . TYR A 1 90 ? 10.576 -0.760 0.533 1.00 97.38 90 TYR A N 1
ATOM 747 C CA . TYR A 1 90 ? 10.297 -1.075 -0.867 1.00 97.38 90 TYR A CA 1
ATOM 748 C C . TYR A 1 90 ? 10.501 0.153 -1.765 1.00 97.38 90 TYR A C 1
ATOM 750 O O . TYR A 1 90 ? 11.287 0.117 -2.704 1.00 97.38 90 TYR A O 1
ATOM 758 N N . TYR A 1 91 ? 9.852 1.275 -1.438 1.00 96.19 91 TYR A N 1
ATOM 759 C CA . TYR A 1 91 ? 9.923 2.484 -2.250 1.00 96.19 91 TYR A CA 1
ATOM 760 C C . TYR A 1 91 ? 11.364 2.987 -2.356 1.00 96.19 91 TYR A C 1
ATOM 762 O O . TYR A 1 91 ? 11.815 3.296 -3.450 1.00 96.19 91 TYR A O 1
ATOM 770 N N . PHE A 1 92 ? 12.108 3.004 -1.244 1.00 95.88 92 PHE A N 1
ATOM 771 C CA . PHE A 1 92 ? 13.507 3.432 -1.231 1.00 95.88 92 PHE A CA 1
ATOM 772 C C . PHE A 1 92 ? 14.405 2.596 -2.157 1.00 95.88 92 PHE A C 1
ATOM 774 O O . PHE A 1 92 ? 15.262 3.162 -2.834 1.00 95.88 92 PHE A O 1
ATOM 781 N N . ASN A 1 93 ? 14.186 1.280 -2.231 1.00 96.50 93 ASN A N 1
ATOM 782 C CA . ASN A 1 93 ? 14.964 0.387 -3.093 1.00 96.50 93 ASN A CA 1
ATOM 783 C C . ASN A 1 93 ? 14.755 0.673 -4.591 1.00 96.50 93 ASN A C 1
ATOM 785 O O . ASN A 1 93 ? 15.681 0.502 -5.385 1.00 96.50 93 ASN A O 1
ATOM 789 N N . TRP A 1 94 ? 13.568 1.155 -4.968 1.00 97.50 94 TRP A N 1
ATOM 790 C CA . TRP A 1 94 ? 13.124 1.276 -6.362 1.00 97.50 94 TRP A CA 1
ATOM 791 C C . TRP A 1 94 ? 12.925 2.726 -6.832 1.00 97.50 94 TRP A C 1
ATOM 793 O O . TRP A 1 94 ? 12.288 2.976 -7.847 1.00 97.50 94 TRP A O 1
ATOM 803 N N . LEU A 1 95 ? 13.498 3.697 -6.114 1.00 92.88 95 LEU A N 1
ATOM 804 C CA . LEU A 1 95 ? 13.412 5.133 -6.423 1.00 92.88 95 LEU A CA 1
ATOM 805 C C . LEU A 1 95 ? 14.131 5.561 -7.711 1.00 92.88 95 LEU A C 1
ATOM 807 O O . LEU A 1 95 ? 13.868 6.648 -8.221 1.00 92.88 95 LEU A O 1
ATOM 811 N N . LEU A 1 96 ? 15.102 4.771 -8.173 1.00 95.38 96 LEU A N 1
ATOM 812 C CA . LEU A 1 96 ? 15.992 5.138 -9.269 1.00 95.38 96 LEU A CA 1
ATOM 813 C C . LEU A 1 96 ? 15.787 4.206 -10.469 1.00 95.38 96 LEU A C 1
ATOM 815 O O . LEU A 1 96 ? 15.767 2.987 -10.267 1.00 95.38 96 LEU A O 1
ATOM 819 N N . PRO A 1 97 ? 15.776 4.739 -11.710 1.00 96.94 97 PRO A N 1
ATOM 820 C CA . PRO A 1 97 ? 15.747 3.919 -12.921 1.00 96.94 97 PRO A CA 1
ATOM 821 C C . PRO A 1 97 ? 16.829 2.836 -12.922 1.00 96.94 97 PRO A C 1
ATOM 823 O O . PRO A 1 97 ? 16.583 1.680 -13.251 1.00 96.94 97 PRO A O 1
ATOM 826 N N . SER A 1 98 ? 18.043 3.197 -12.496 1.00 96.81 98 SER A N 1
ATOM 827 C CA . SER A 1 98 ? 19.189 2.289 -12.464 1.00 96.81 98 SER A CA 1
ATOM 828 C C . SER A 1 98 ? 19.013 1.126 -11.486 1.00 96.81 98 SER A C 1
ATOM 830 O O . SER A 1 98 ? 19.490 0.028 -11.772 1.00 96.81 98 SER A O 1
ATOM 832 N N . SER A 1 99 ? 18.324 1.335 -10.358 1.00 97.25 99 SER A N 1
ATOM 833 C CA . SER A 1 99 ? 18.008 0.259 -9.413 1.00 97.25 99 SER A CA 1
ATOM 834 C C . SER A 1 99 ? 17.070 -0.761 -10.047 1.00 97.25 99 SER A C 1
ATOM 836 O O . SER A 1 99 ? 17.343 -1.960 -9.957 1.00 97.25 99 SER A O 1
ATOM 838 N N . ILE A 1 100 ? 16.019 -0.273 -10.718 1.00 97.56 100 ILE A N 1
ATOM 839 C CA . ILE A 1 100 ? 15.010 -1.092 -11.398 1.00 97.56 100 ILE A CA 1
ATOM 840 C C . ILE A 1 100 ? 15.652 -1.869 -12.549 1.00 97.56 100 ILE A C 1
ATOM 842 O O . ILE A 1 100 ? 15.592 -3.091 -12.555 1.00 97.56 100 ILE A O 1
ATOM 846 N N . LEU A 1 101 ? 16.346 -1.193 -13.468 1.00 96.19 101 LEU A N 1
ATOM 847 C CA . LEU A 1 101 ? 16.942 -1.829 -14.652 1.00 96.19 101 LEU A CA 1
ATOM 848 C C . LEU A 1 101 ? 17.995 -2.882 -14.294 1.00 96.19 101 LEU A C 1
ATOM 850 O O . LEU A 1 101 ? 18.098 -3.917 -14.945 1.00 96.19 101 LEU A O 1
ATOM 854 N N . ARG A 1 102 ? 18.785 -2.644 -13.240 1.00 97.12 102 ARG A N 1
ATOM 855 C CA . ARG A 1 102 ? 19.809 -3.600 -12.804 1.00 97.12 102 ARG A CA 1
ATOM 856 C C . ARG A 1 102 ? 19.212 -4.860 -12.174 1.00 97.12 102 ARG A C 1
ATOM 858 O O . ARG A 1 102 ? 19.846 -5.910 -12.236 1.00 97.12 102 ARG A O 1
ATOM 865 N N . ASN A 1 103 ? 18.041 -4.757 -11.547 1.00 97.25 103 ASN A N 1
ATOM 866 C CA . ASN A 1 103 ? 17.428 -5.840 -10.774 1.00 97.25 103 ASN A CA 1
ATOM 867 C C . ASN A 1 103 ? 15.955 -6.038 -11.159 1.00 97.25 103 ASN A C 1
ATOM 869 O O . ASN A 1 103 ? 15.102 -6.230 -10.294 1.00 97.25 103 ASN A O 1
ATOM 873 N N . GLU A 1 104 ? 15.654 -5.992 -12.456 1.00 96.56 104 GLU A N 1
ATOM 874 C CA . GLU A 1 104 ? 14.279 -5.929 -12.958 1.00 96.56 104 GLU A CA 1
ATOM 875 C C . GLU A 1 104 ? 13.415 -7.100 -12.472 1.00 96.56 104 GLU A C 1
ATOM 877 O O . GLU A 1 104 ? 12.292 -6.898 -12.017 1.00 96.56 104 GLU A O 1
ATOM 882 N N . SER A 1 105 ? 13.958 -8.322 -12.488 1.00 97.00 105 SER A N 1
ATOM 883 C CA . SER A 1 105 ? 13.248 -9.508 -11.993 1.00 97.00 105 SER A CA 1
ATOM 884 C C . SER A 1 105 ? 12.850 -9.376 -10.521 1.00 97.00 105 SER A C 1
ATOM 886 O O . SER A 1 105 ? 11.748 -9.773 -10.152 1.00 97.00 105 SER A O 1
ATOM 888 N N . GLN A 1 106 ? 13.731 -8.820 -9.685 1.00 98.00 106 GLN A N 1
ATOM 889 C CA . GLN A 1 106 ? 13.454 -8.623 -8.264 1.00 98.00 106 GLN A CA 1
ATOM 890 C C . GLN A 1 106 ? 12.439 -7.497 -8.061 1.00 98.00 106 GLN A C 1
ATOM 892 O O . GLN A 1 106 ? 11.532 -7.630 -7.243 1.00 98.00 106 GLN A O 1
ATOM 897 N N . PHE A 1 107 ? 12.555 -6.411 -8.830 1.00 98.00 107 PHE A N 1
ATOM 898 C CA . PHE A 1 107 ? 11.564 -5.341 -8.826 1.00 98.00 107 PHE A CA 1
ATOM 899 C C . PHE A 1 107 ? 10.168 -5.881 -9.155 1.00 98.00 107 PHE A C 1
ATOM 901 O O . PHE A 1 107 ? 9.234 -5.624 -8.398 1.00 98.00 107 PHE A O 1
ATOM 908 N N . ARG A 1 108 ? 10.023 -6.670 -10.229 1.00 97.75 108 ARG A N 1
ATOM 909 C CA . ARG A 1 108 ? 8.741 -7.282 -10.617 1.00 97.75 108 ARG A CA 1
ATOM 910 C C . ARG A 1 108 ? 8.168 -8.136 -9.483 1.00 97.75 108 ARG A C 1
ATOM 912 O O . ARG A 1 108 ? 7.054 -7.869 -9.042 1.00 97.75 108 ARG A O 1
ATOM 919 N N . GLU A 1 109 ? 8.953 -9.071 -8.946 1.00 98.00 109 GLU A N 1
ATOM 920 C CA . GLU A 1 109 ? 8.519 -9.960 -7.858 1.00 98.00 109 GLU A CA 1
ATOM 921 C C . GLU A 1 109 ? 8.065 -9.180 -6.610 1.00 98.00 109 GLU A C 1
ATOM 923 O O . GLU A 1 109 ? 6.989 -9.427 -6.054 1.00 98.00 109 GLU A O 1
ATOM 928 N N . GLU A 1 110 ? 8.866 -8.211 -6.159 1.00 97.94 110 GLU A N 1
ATOM 929 C CA . GLU A 1 110 ? 8.536 -7.405 -4.982 1.00 97.94 110 GLU A CA 1
ATOM 930 C C . GLU A 1 110 ? 7.296 -6.532 -5.212 1.00 97.94 110 GLU A C 1
ATOM 932 O O . GLU A 1 110 ? 6.463 -6.399 -4.308 1.00 97.94 110 GLU A O 1
ATOM 937 N N . THR A 1 111 ? 7.146 -5.969 -6.414 1.00 97.88 111 THR A N 1
ATOM 938 C CA . THR A 1 111 ? 6.005 -5.118 -6.778 1.00 97.88 111 THR A CA 1
ATOM 939 C C . THR A 1 111 ? 4.714 -5.926 -6.857 1.00 97.88 111 THR A C 1
ATOM 941 O O . THR A 1 111 ? 3.702 -5.525 -6.282 1.00 97.88 111 THR A O 1
ATOM 944 N N . GLU A 1 112 ? 4.736 -7.095 -7.499 1.00 97.62 112 GLU A N 1
ATOM 945 C CA . GLU A 1 112 ? 3.587 -8.006 -7.572 1.00 97.62 112 GLU A CA 1
ATOM 946 C C . GLU A 1 112 ? 3.142 -8.445 -6.175 1.00 97.62 112 GLU A C 1
ATOM 948 O O . GLU A 1 112 ? 1.956 -8.386 -5.831 1.00 97.62 112 GLU A O 1
ATOM 953 N N . LYS A 1 113 ? 4.103 -8.811 -5.320 1.00 97.19 113 LYS A N 1
ATOM 954 C CA . LYS A 1 113 ? 3.834 -9.179 -3.929 1.00 97.19 113 LYS A CA 1
ATOM 955 C C . LYS A 1 113 ? 3.226 -8.019 -3.141 1.00 97.19 113 LYS A C 1
ATOM 957 O O . LYS A 1 113 ? 2.296 -8.233 -2.358 1.00 97.19 113 LYS A O 1
ATOM 962 N N . LEU A 1 114 ? 3.723 -6.796 -3.334 1.00 96.62 114 LEU A N 1
ATOM 963 C CA . LEU A 1 114 ? 3.161 -5.592 -2.724 1.00 96.62 114 LEU A CA 1
ATOM 964 C C . LEU A 1 114 ? 1.708 -5.369 -3.171 1.00 96.62 114 LEU A C 1
ATOM 966 O O . LEU A 1 114 ? 0.836 -5.197 -2.316 1.00 96.62 114 LEU A O 1
ATOM 970 N N . ILE A 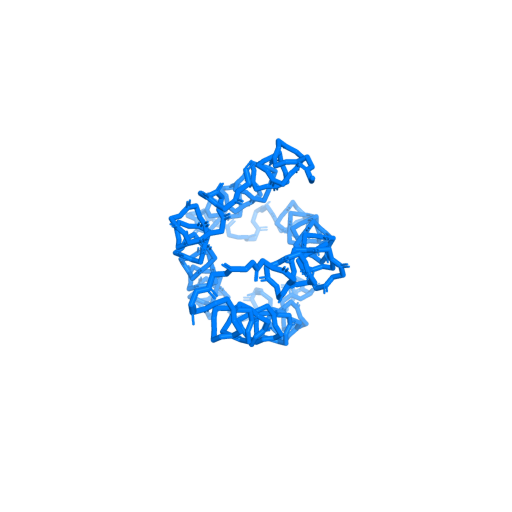1 115 ? 1.439 -5.421 -4.480 1.00 96.75 115 ILE A N 1
ATOM 971 C CA . ILE A 1 115 ? 0.096 -5.259 -5.059 1.00 96.75 115 ILE A CA 1
ATOM 972 C C . ILE A 1 115 ? -0.869 -6.299 -4.476 1.00 96.75 115 ILE A C 1
ATOM 974 O O . ILE A 1 115 ? -1.957 -5.946 -4.010 1.00 96.75 115 ILE A O 1
ATOM 978 N N . PHE A 1 116 ? -0.469 -7.571 -4.444 1.00 96.25 116 PHE A N 1
ATOM 979 C CA . PHE A 1 116 ? -1.273 -8.656 -3.882 1.00 96.25 116 PHE A CA 1
ATOM 980 C C . PHE A 1 116 ? -1.608 -8.422 -2.403 1.00 96.25 116 PHE A C 1
ATOM 982 O O . PHE A 1 116 ? -2.773 -8.504 -2.001 1.00 96.25 116 PHE A O 1
ATOM 989 N N . ASN A 1 117 ? -0.605 -8.079 -1.590 1.00 95.06 117 ASN A N 1
ATOM 990 C CA . ASN A 1 117 ? -0.788 -7.841 -0.159 1.00 95.06 117 ASN A CA 1
ATOM 991 C C . ASN A 1 117 ? -1.707 -6.647 0.120 1.00 95.06 117 ASN A C 1
ATOM 993 O O . ASN A 1 117 ? -2.555 -6.727 1.009 1.00 95.06 117 ASN A O 1
ATOM 997 N N . LEU A 1 118 ? -1.581 -5.565 -0.651 1.00 95.06 118 LEU A N 1
ATOM 998 C CA . LEU A 1 118 ? -2.444 -4.390 -0.530 1.00 95.06 118 LEU A CA 1
ATOM 999 C C . LEU A 1 118 ? -3.895 -4.705 -0.883 1.00 95.06 118 LEU A C 1
ATOM 1001 O O . LEU A 1 118 ? -4.794 -4.365 -0.119 1.00 95.06 118 LEU A O 1
ATOM 1005 N N . ARG A 1 119 ? -4.136 -5.413 -1.991 1.00 94.12 119 ARG A N 1
ATOM 1006 C CA . ARG A 1 119 ? -5.494 -5.825 -2.382 1.00 94.12 119 ARG A CA 1
ATOM 1007 C C . ARG A 1 119 ? -6.137 -6.721 -1.323 1.00 94.12 119 ARG A C 1
ATOM 1009 O O . ARG A 1 119 ? -7.295 -6.518 -0.970 1.00 94.12 119 ARG A O 1
ATOM 1016 N N . ASN A 1 120 ? -5.389 -7.673 -0.763 1.00 94.19 120 ASN A N 1
ATOM 1017 C CA . ASN A 1 120 ? -5.886 -8.513 0.331 1.00 94.19 120 ASN A CA 1
ATOM 1018 C C . ASN A 1 120 ? -6.184 -7.709 1.594 1.00 94.19 120 ASN A C 1
ATOM 1020 O O . ASN A 1 120 ? -7.200 -7.946 2.249 1.00 94.19 120 ASN A O 1
ATOM 1024 N N . ARG A 1 121 ? -5.310 -6.755 1.928 1.00 92.50 121 ARG A N 1
ATOM 1025 C CA . ARG A 1 121 ? -5.512 -5.850 3.055 1.00 92.50 121 ARG A CA 1
ATOM 1026 C C . ARG A 1 121 ? -6.822 -5.082 2.902 1.00 92.50 121 ARG A C 1
ATOM 1028 O O . ARG A 1 121 ? -7.613 -5.090 3.838 1.00 92.50 121 ARG A O 1
ATOM 1035 N N . ILE A 1 122 ? -7.069 -4.502 1.733 1.00 89.25 122 ILE A N 1
ATOM 1036 C CA . ILE A 1 122 ? -8.266 -3.691 1.505 1.00 89.25 122 ILE A CA 1
ATOM 1037 C C . ILE A 1 122 ? -9.536 -4.544 1.581 1.00 89.25 122 ILE A C 1
ATOM 1039 O O . ILE A 1 122 ? -10.469 -4.184 2.290 1.00 89.25 122 ILE A O 1
ATOM 1043 N N . ARG A 1 123 ? -9.553 -5.726 0.952 1.00 90.44 123 ARG A N 1
ATOM 1044 C CA . ARG A 1 123 ? -10.694 -6.657 1.060 1.00 90.44 123 ARG A 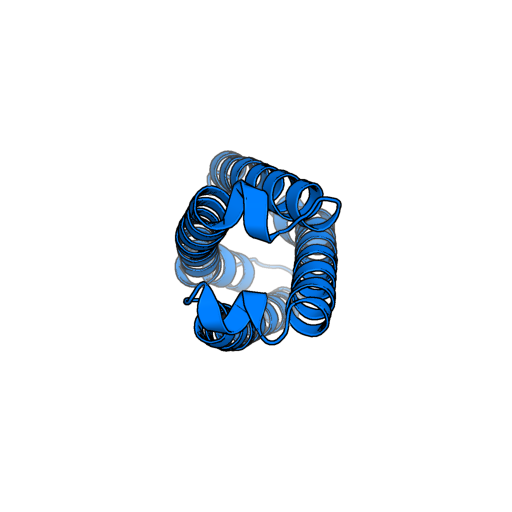CA 1
ATOM 1045 C C . ARG A 1 123 ? -11.002 -7.029 2.509 1.00 90.44 123 ARG A C 1
ATOM 1047 O O . ARG A 1 123 ? -12.160 -7.172 2.891 1.00 90.44 123 ARG A O 1
ATOM 1054 N N . LYS A 1 124 ? -9.961 -7.187 3.331 1.00 91.62 124 LYS A N 1
ATOM 1055 C CA . LYS A 1 124 ? -10.118 -7.434 4.764 1.00 91.62 124 LYS A CA 1
ATOM 1056 C C . LYS A 1 124 ? -10.752 -6.231 5.467 1.00 91.62 124 LYS A C 1
ATOM 1058 O O . LYS A 1 124 ? -11.666 -6.411 6.265 1.00 91.62 124 LYS A O 1
ATOM 1063 N N . GLU A 1 125 ? -10.329 -5.015 5.143 1.00 89.44 125 GLU A N 1
ATOM 1064 C CA . GLU A 1 125 ? -10.896 -3.782 5.705 1.00 89.44 125 GLU A CA 1
ATOM 1065 C C . GLU A 1 125 ? -12.343 -3.528 5.301 1.00 89.44 125 GLU A C 1
ATOM 1067 O O . GLU A 1 125 ? -13.126 -3.080 6.134 1.00 89.44 125 GLU A O 1
ATOM 1072 N N . GLU A 1 126 ? -12.736 -3.875 4.078 1.00 87.56 126 GLU A N 1
ATOM 1073 C CA . GLU A 1 126 ? -14.142 -3.837 3.662 1.00 87.56 126 GLU A CA 1
ATOM 1074 C C . GLU A 1 126 ? -15.017 -4.704 4.578 1.00 87.56 126 GLU A C 1
ATOM 1076 O O . GLU A 1 126 ? -16.113 -4.301 4.960 1.00 87.56 126 GLU A O 1
ATOM 1081 N N . SER A 1 127 ? -14.518 -5.875 4.983 1.00 88.44 127 SER A N 1
ATOM 1082 C CA . SER A 1 127 ? -15.254 -6.792 5.861 1.00 88.44 127 SER A CA 1
ATOM 1083 C C . SER A 1 127 ? -15.159 -6.469 7.357 1.00 88.44 127 SER A C 1
ATOM 1085 O O . SER A 1 127 ? -16.067 -6.818 8.104 1.00 88.44 127 SER A O 1
ATOM 1087 N N . GLU A 1 128 ? -14.073 -5.829 7.805 1.00 88.88 128 GLU A N 1
ATOM 1088 C CA . GLU A 1 128 ? -13.791 -5.604 9.234 1.00 88.88 128 GLU A CA 1
ATOM 1089 C C . GLU A 1 128 ? -14.055 -4.167 9.694 1.00 88.88 128 GLU A C 1
ATOM 1091 O O . GLU A 1 128 ? -14.433 -3.954 10.841 1.00 88.88 128 GLU A O 1
ATOM 1096 N N . VAL A 1 129 ? -13.818 -3.180 8.828 1.00 86.50 129 VAL A N 1
ATOM 1097 C CA . VAL A 1 129 ? -13.821 -1.753 9.176 1.00 86.50 129 VAL A CA 1
ATOM 1098 C C . VAL A 1 129 ? -15.029 -1.051 8.578 1.00 86.50 129 VAL A C 1
ATOM 1100 O O . VAL A 1 129 ? -15.683 -0.286 9.278 1.00 86.50 129 VAL A O 1
ATOM 1103 N N . TYR A 1 130 ? -15.364 -1.305 7.310 1.00 85.88 130 TYR A N 1
ATOM 1104 C CA . TYR A 1 130 ? -16.423 -0.535 6.639 1.00 85.88 130 TYR A CA 1
ATOM 1105 C C . TYR A 1 130 ? -17.793 -0.834 7.233 1.00 85.88 130 TYR A C 1
ATOM 1107 O O . TYR A 1 130 ? -18.654 0.028 7.232 1.00 85.88 130 TYR A O 1
ATOM 1115 N N . VAL A 1 131 ? -17.982 -2.038 7.768 1.00 86.00 131 VAL A N 1
ATOM 1116 C CA . VAL A 1 131 ? -19.226 -2.460 8.422 1.00 86.00 131 VAL A CA 1
ATOM 1117 C C . VAL A 1 131 ? -19.461 -1.796 9.784 1.00 86.00 131 VAL A C 1
ATOM 1119 O O . VAL A 1 131 ? -20.536 -1.953 10.355 1.00 86.00 131 VAL A O 1
ATOM 1122 N N . LEU A 1 132 ? -18.464 -1.089 10.327 1.00 84.94 132 LEU A N 1
ATOM 1123 C CA . LEU A 1 132 ? -18.555 -0.411 11.622 1.00 84.94 132 LEU A CA 1
ATOM 1124 C C . LEU A 1 132 ? -19.119 1.015 11.521 1.00 84.94 132 LEU A C 1
ATOM 1126 O O . LEU A 1 132 ? -19.394 1.615 12.561 1.00 84.94 132 LEU A O 1
ATOM 1130 N N . PHE A 1 133 ? -19.259 1.559 10.306 1.00 80.88 133 PHE A N 1
ATOM 1131 C CA . PHE A 1 133 ? -19.591 2.962 10.035 1.00 80.88 133 PHE A CA 1
ATOM 1132 C C . PHE A 1 133 ? -20.610 3.106 8.906 1.00 80.88 133 PHE A C 1
ATOM 1134 O O . PHE A 1 133 ? -21.424 4.051 8.996 1.00 80.88 133 PHE A O 1
#

pLDDT: mean 92.67, std 5.1, range [61.38, 98.0]